Protein AF-A0A7Y3N6U2-F1 (afdb_monomer_lite)

pLDDT: mean 75.2, std 13.03, range [41.75, 89.38]

Secondary structure (DSSP, 8-state):
--S------S--HHHHHHHHHHHHHHHHHHTTS--HHHHHHHHHHHHHHHHHHHHHHHHHHHHH--

Radius of gyration: 14.44 Å; chains: 1; bounding box: 29×15×46 Å

Structure (mmCIF, N/CA/C/O backbone):
data_AF-A0A7Y3N6U2-F1
#
_entry.id   AF-A0A7Y3N6U2-F1
#
loop_
_atom_site.group_PDB
_atom_site.id
_atom_site.type_symbol
_atom_site.label_atom_id
_atom_site.label_alt_id
_atom_site.label_comp_id
_atom_site.label_asym_id
_atom_site.label_entity_id
_atom_site.label_seq_id
_atom_site.pdbx_PDB_ins_code
_atom_site.Cartn_x
_atom_site.Cartn_y
_atom_site.Cartn_z
_atom_site.occupancy
_atom_site.B_iso_or_equiv
_atom_site.auth_seq_id
_atom_site.auth_comp_id
_atom_site.auth_asym_id
_atom_site.auth_atom_id
_atom_site.pdbx_PDB_model_num
ATOM 1 N N . MET A 1 1 ? 4.741 -7.958 22.033 1.00 41.75 1 MET A N 1
ATOM 2 C CA . MET A 1 1 ? 4.467 -8.699 20.785 1.00 41.75 1 MET A CA 1
ATOM 3 C C . MET A 1 1 ? 3.851 -7.697 19.822 1.00 41.75 1 MET A C 1
ATOM 5 O O . MET A 1 1 ? 2.729 -7.282 20.067 1.00 41.75 1 MET A O 1
ATOM 9 N N . LEU A 1 2 ? 4.602 -7.196 18.835 1.00 48.06 2 LEU A N 1
ATOM 10 C CA . LEU A 1 2 ? 4.026 -6.357 17.772 1.00 48.06 2 LEU A CA 1
ATOM 11 C C . LEU A 1 2 ? 3.192 -7.294 16.889 1.00 48.06 2 LEU A C 1
ATOM 13 O O . LEU A 1 2 ? 3.765 -8.254 16.379 1.00 48.06 2 LEU A O 1
ATOM 17 N N . PRO A 1 3 ? 1.868 -7.112 16.768 1.00 57.66 3 PRO A N 1
ATOM 18 C CA . PRO A 1 3 ? 1.013 -8.206 16.327 1.00 57.66 3 PRO A CA 1
ATOM 19 C C . PRO A 1 3 ? 1.143 -8.533 14.833 1.00 57.66 3 PRO A C 1
ATOM 21 O O . PRO A 1 3 ? 0.705 -9.603 14.438 1.00 57.66 3 PRO A O 1
ATOM 24 N N . HIS A 1 4 ? 1.746 -7.683 13.996 1.00 53.19 4 HIS A N 1
ATOM 25 C CA . HIS A 1 4 ? 1.828 -7.940 12.554 1.00 53.19 4 HIS A CA 1
ATOM 26 C C . HIS A 1 4 ? 3.136 -7.376 11.982 1.00 53.19 4 HIS A C 1
ATOM 28 O O . HIS A 1 4 ? 3.332 -6.164 11.927 1.00 53.19 4 HIS A O 1
ATOM 34 N N . THR A 1 5 ? 4.051 -8.254 11.566 1.00 50.88 5 THR A N 1
ATOM 35 C CA . THR A 1 5 ? 5.258 -7.885 10.813 1.00 50.88 5 THR A CA 1
ATOM 36 C C . THR A 1 5 ? 4.993 -8.140 9.333 1.00 50.88 5 THR A C 1
ATOM 38 O O . THR A 1 5 ? 4.763 -9.280 8.940 1.00 50.88 5 THR A O 1
ATOM 41 N N . VAL A 1 6 ? 5.015 -7.087 8.512 1.00 53.53 6 VAL A N 1
ATOM 42 C CA . VAL A 1 6 ? 4.888 -7.201 7.052 1.00 53.53 6 VAL A CA 1
ATOM 43 C C . VAL A 1 6 ? 6.287 -7.202 6.447 1.00 53.53 6 VAL A C 1
ATOM 45 O O . VAL A 1 6 ? 7.024 -6.225 6.567 1.00 53.53 6 VAL A O 1
ATOM 48 N N . THR A 1 7 ? 6.667 -8.306 5.809 1.00 52.25 7 THR A N 1
ATOM 49 C CA . THR A 1 7 ? 7.928 -8.417 5.069 1.00 52.25 7 THR A CA 1
ATOM 50 C C . THR A 1 7 ? 7.645 -8.231 3.581 1.00 52.25 7 THR A C 1
ATOM 52 O O .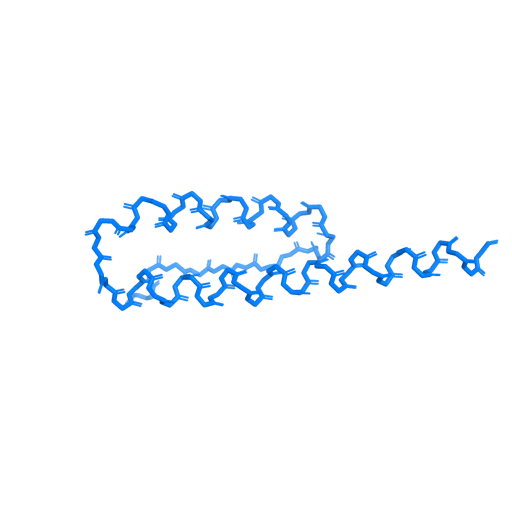 THR A 1 7 ? 6.963 -9.047 2.965 1.00 52.25 7 THR A O 1
ATOM 55 N N . LEU 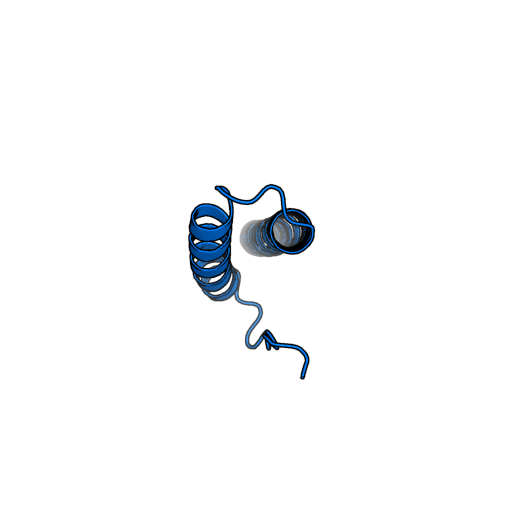A 1 8 ? 8.163 -7.147 3.002 1.00 50.84 8 LEU A N 1
ATOM 56 C CA . LEU A 1 8 ? 8.070 -6.875 1.567 1.00 50.84 8 LEU A CA 1
ATOM 57 C C . LEU A 1 8 ? 9.199 -7.631 0.849 1.00 50.84 8 LEU A C 1
ATOM 59 O O . LEU A 1 8 ? 10.374 -7.352 1.078 1.00 50.84 8 LEU A O 1
ATOM 63 N N . THR A 1 9 ? 8.860 -8.603 0.002 1.00 51.09 9 THR A N 1
ATOM 64 C CA . THR A 1 9 ? 9.820 -9.339 -0.845 1.00 51.09 9 THR A CA 1
ATOM 65 C C . THR A 1 9 ? 9.362 -9.261 -2.298 1.00 51.09 9 THR A C 1
ATOM 67 O O . THR A 1 9 ? 8.165 -9.341 -2.547 1.00 51.09 9 THR A O 1
ATOM 70 N N . ASN A 1 10 ? 10.302 -9.080 -3.239 1.00 51.03 10 ASN A N 1
ATOM 71 C CA . ASN A 1 10 ? 10.041 -8.759 -4.652 1.00 51.03 10 ASN A CA 1
ATOM 72 C C . ASN A 1 10 ? 9.105 -7.550 -4.835 1.00 51.03 10 ASN A C 1
ATOM 74 O O . ASN A 1 10 ? 7.889 -7.692 -4.909 1.00 51.03 10 ASN A O 1
ATOM 78 N N . LEU A 1 11 ? 9.694 -6.356 -4.973 1.00 64.06 11 LEU A N 1
ATOM 79 C CA . LEU A 1 11 ? 9.002 -5.090 -5.263 1.00 64.06 11 LEU A CA 1
ATOM 80 C C . LEU A 1 11 ? 8.449 -5.032 -6.706 1.00 64.06 11 LEU A C 1
ATOM 82 O O . LEU A 1 11 ? 8.589 -4.029 -7.398 1.00 64.06 11 LEU A O 1
ATOM 86 N N . ASP A 1 12 ? 7.851 -6.120 -7.185 1.00 70.94 12 ASP A N 1
ATOM 87 C CA . ASP A 1 12 ? 7.004 -6.097 -8.370 1.00 70.94 12 ASP A CA 1
ATOM 88 C C . ASP A 1 12 ? 5.694 -5.396 -7.987 1.00 70.94 12 ASP A C 1
ATOM 90 O O . ASP A 1 12 ? 5.033 -5.766 -7.009 1.00 70.94 12 ASP A O 1
ATOM 94 N N . ALA A 1 13 ? 5.306 -4.384 -8.764 1.00 71.31 13 ALA A N 1
ATOM 95 C CA . ALA A 1 13 ? 4.069 -3.638 -8.565 1.00 71.31 13 ALA A CA 1
ATOM 96 C C . ALA A 1 13 ? 2.842 -4.562 -8.465 1.00 71.31 13 ALA A C 1
ATOM 98 O O . ALA A 1 13 ? 1.893 -4.253 -7.746 1.00 71.31 13 ALA A O 1
ATOM 99 N N . LYS A 1 14 ? 2.860 -5.721 -9.139 1.00 79.88 14 LYS A N 1
ATOM 100 C CA . LYS A 1 14 ? 1.783 -6.714 -9.046 1.00 79.88 14 LYS A CA 1
ATOM 101 C C . LYS A 1 14 ? 1.709 -7.383 -7.670 1.00 79.88 14 LYS A C 1
ATOM 103 O O . LYS A 1 14 ? 0.611 -7.551 -7.143 1.00 79.88 14 LYS A 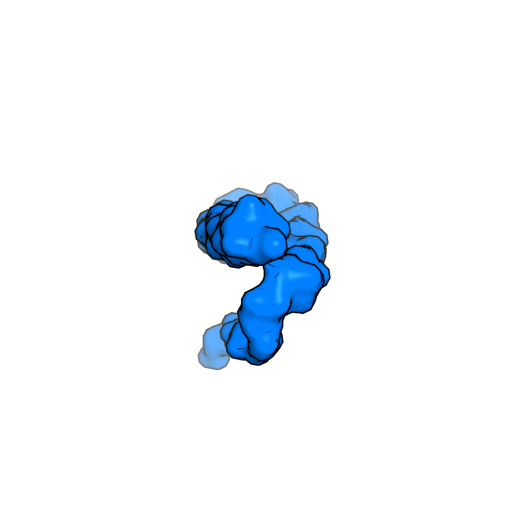O 1
ATOM 108 N N . ALA A 1 15 ? 2.849 -7.757 -7.092 1.00 78.94 15 ALA A N 1
ATOM 109 C CA . ALA A 1 15 ? 2.902 -8.369 -5.764 1.00 78.94 15 ALA A CA 1
ATOM 110 C C . ALA A 1 15 ? 2.494 -7.362 -4.677 1.00 78.94 15 ALA A C 1
ATOM 112 O O . ALA A 1 15 ? 1.705 -7.692 -3.790 1.00 78.94 15 ALA A O 1
ATOM 113 N N . ILE A 1 16 ? 2.947 -6.111 -4.805 1.00 81.12 16 ILE A N 1
ATOM 114 C CA . ILE A 1 16 ? 2.566 -5.016 -3.904 1.00 81.12 16 ILE A CA 1
ATOM 115 C C . ILE A 1 16 ? 1.058 -4.741 -3.980 1.00 81.12 16 ILE A C 1
ATOM 117 O O . ILE A 1 16 ? 0.422 -4.590 -2.938 1.00 81.12 16 ILE A O 1
ATOM 121 N N . HIS A 1 17 ? 0.463 -4.747 -5.178 1.00 83.00 17 HIS A N 1
ATOM 122 C CA . HIS A 1 17 ? -0.984 -4.580 -5.350 1.00 83.00 17 HIS A CA 1
ATOM 123 C C . HIS A 1 17 ? -1.794 -5.643 -4.594 1.00 83.00 17 HIS A C 1
ATOM 125 O O . HIS A 1 17 ? -2.730 -5.321 -3.868 1.00 83.00 17 HIS A O 1
ATOM 131 N N . GLN A 1 18 ? -1.400 -6.914 -4.703 1.00 83.88 18 GLN A N 1
ATOM 132 C CA . GLN A 1 18 ? -2.088 -8.011 -4.013 1.00 83.88 18 GLN A CA 1
ATOM 133 C C . GLN A 1 18 ? -1.987 -7.891 -2.486 1.00 83.88 18 GLN A C 1
ATOM 135 O O . GLN A 1 18 ? -2.939 -8.199 -1.768 1.00 83.88 18 GLN A O 1
ATOM 140 N N . GLN A 1 19 ? -0.846 -7.426 -1.970 1.00 82.06 19 GLN A N 1
ATOM 141 C CA . GLN A 1 19 ? -0.676 -7.166 -0.537 1.00 82.06 19 GLN A CA 1
ATOM 142 C C . GLN A 1 19 ? -1.503 -5.955 -0.072 1.00 82.06 19 GLN A C 1
ATOM 144 O O . GLN A 1 19 ? -2.052 -5.973 1.031 1.00 82.06 19 GLN A O 1
ATOM 149 N N . LEU A 1 20 ? -1.644 -4.932 -0.918 1.00 85.69 20 LEU A N 1
ATOM 150 C CA . LEU A 1 20 ? -2.507 -3.772 -0.683 1.00 85.69 20 LEU A CA 1
ATOM 151 C C . LEU A 1 20 ? -3.988 -4.154 -0.597 1.00 85.69 20 LEU A C 1
ATOM 153 O O . LEU A 1 20 ? -4.668 -3.709 0.324 1.00 85.69 20 LEU A O 1
ATOM 157 N N . GLU A 1 21 ? -4.475 -5.032 -1.477 1.00 87.12 21 GLU A N 1
ATOM 158 C CA . GLU A 1 21 ? -5.854 -5.541 -1.414 1.00 87.12 21 GLU A CA 1
ATOM 159 C C . GLU A 1 21 ? -6.142 -6.251 -0.081 1.00 87.12 21 GLU A C 1
ATOM 161 O O . GLU A 1 21 ? -7.202 -6.058 0.518 1.00 87.12 21 GLU A O 1
ATOM 166 N N . GLN A 1 22 ? -5.186 -7.036 0.427 1.00 83.69 22 GLN A N 1
ATOM 167 C CA . GLN A 1 22 ? -5.317 -7.712 1.724 1.00 83.69 22 GLN A CA 1
ATOM 168 C C . GLN A 1 22 ? -5.345 -6.716 2.891 1.00 83.69 22 GLN A C 1
ATOM 170 O O . GLN A 1 22 ? -6.168 -6.851 3.800 1.00 83.69 22 GLN A O 1
ATOM 175 N N . LEU A 1 23 ? -4.481 -5.697 2.858 1.00 83.56 23 LEU A N 1
ATOM 176 C CA . LEU A 1 23 ? -4.456 -4.627 3.860 1.00 83.56 23 LEU A CA 1
ATOM 177 C C . LEU A 1 23 ? -5.750 -3.798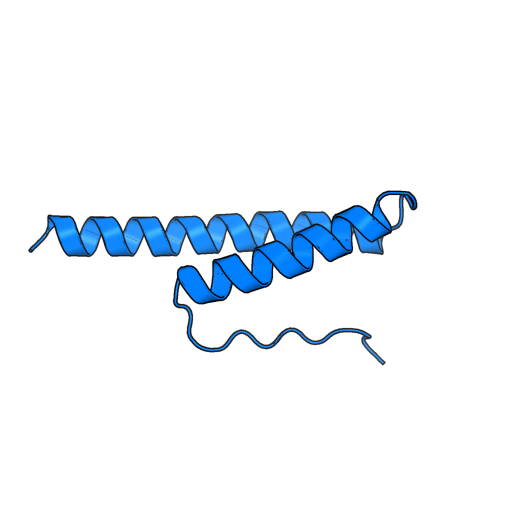 3.837 1.00 83.56 23 LEU A C 1
ATOM 179 O O . LEU A 1 23 ? -6.262 -3.458 4.903 1.00 83.56 23 LEU A O 1
ATOM 183 N N . GLN A 1 24 ? -6.312 -3.528 2.654 1.00 84.88 24 GLN A N 1
ATOM 184 C CA . GLN A 1 24 ? -7.565 -2.785 2.498 1.00 84.88 24 GLN A CA 1
ATOM 185 C C . GLN A 1 24 ? -8.738 -3.567 3.093 1.00 84.88 24 GLN A C 1
ATOM 187 O O . GLN A 1 24 ? -9.497 -3.030 3.893 1.00 84.88 24 GLN A O 1
ATOM 192 N N . GLN A 1 25 ? -8.830 -4.868 2.808 1.00 86.50 25 GLN A N 1
ATOM 193 C CA . GLN A 1 25 ? -9.848 -5.730 3.418 1.00 86.50 25 GLN A CA 1
ATOM 194 C C . GLN A 1 25 ? -9.725 -5.790 4.945 1.00 86.50 25 GLN A C 1
ATOM 196 O O . GLN A 1 25 ? -10.731 -5.908 5.644 1.00 86.50 25 GLN A O 1
ATOM 201 N N . MET A 1 26 ? -8.502 -5.733 5.478 1.00 81.88 26 MET A N 1
ATOM 202 C CA . MET A 1 26 ? -8.270 -5.707 6.921 1.00 81.88 26 MET A CA 1
ATOM 203 C C . MET A 1 26 ? -8.707 -4.372 7.538 1.00 81.88 26 MET A C 1
ATOM 205 O O . MET A 1 26 ? -9.352 -4.372 8.583 1.00 81.88 26 MET A O 1
ATOM 209 N N . HIS A 1 27 ? -8.430 -3.254 6.864 1.00 79.62 27 HIS A N 1
ATOM 210 C CA . HIS A 1 27 ? -8.916 -1.928 7.249 1.00 79.62 27 HIS A CA 1
ATOM 211 C C . HIS A 1 27 ? -10.444 -1.851 7.238 1.00 79.62 27 HIS A C 1
ATOM 213 O O . HIS A 1 27 ? -11.040 -1.403 8.213 1.00 79.62 27 HIS A O 1
ATOM 219 N N . ASP A 1 28 ? -11.092 -2.358 6.192 1.00 82.31 28 ASP A N 1
ATOM 220 C CA . ASP A 1 28 ? -12.550 -2.297 6.054 1.00 82.31 28 ASP A CA 1
ATOM 221 C C . ASP A 1 28 ? -13.273 -3.123 7.132 1.00 82.31 28 ASP A C 1
ATOM 223 O O . ASP A 1 28 ? -14.390 -2.796 7.531 1.00 82.31 28 ASP A O 1
ATOM 227 N N . ARG A 1 29 ? -12.616 -4.160 7.668 1.00 80.81 29 ARG A N 1
ATOM 228 C CA . ARG A 1 29 ? -13.098 -4.924 8.832 1.00 80.81 29 ARG A CA 1
ATOM 229 C C . ARG A 1 29 ? -12.902 -4.192 10.162 1.00 80.81 29 ARG A C 1
ATOM 231 O O . ARG A 1 29 ? -13.645 -4.466 11.098 1.00 80.81 29 ARG A O 1
ATOM 238 N N . LEU A 1 30 ? -11.914 -3.302 10.247 1.00 71.38 30 LEU A N 1
ATOM 239 C CA . LEU A 1 30 ? -11.595 -2.500 11.436 1.00 71.38 30 LEU A CA 1
ATOM 240 C C . LEU A 1 30 ? -12.341 -1.155 11.470 1.00 71.38 30 LEU A C 1
ATOM 242 O O . LEU A 1 30 ? -12.475 -0.581 12.542 1.00 71.38 30 LEU A O 1
ATOM 246 N N . MET A 1 31 ? -12.879 -0.688 10.337 1.00 64.81 31 MET A N 1
ATOM 247 C CA . MET A 1 31 ? -13.644 0.564 10.194 1.00 64.81 31 MET A CA 1
ATOM 248 C C . MET A 1 31 ? -14.833 0.786 11.155 1.00 64.81 31 MET A C 1
ATOM 250 O O . MET A 1 31 ? -15.167 1.952 11.360 1.00 64.81 31 MET A O 1
ATOM 254 N N . PRO A 1 32 ? -15.501 -0.227 11.752 1.00 61.97 32 PRO A N 1
ATOM 255 C CA . PRO A 1 32 ? -16.508 0.037 12.785 1.00 61.97 32 PRO A CA 1
ATOM 256 C C . PRO A 1 32 ? -15.924 0.667 14.058 1.00 61.97 32 PRO A C 1
ATOM 258 O O . PRO A 1 32 ? -16.668 1.277 14.822 1.00 61.97 32 PRO A O 1
ATOM 261 N N . ASP A 1 33 ? -14.617 0.510 14.279 1.00 61.72 33 ASP A N 1
ATOM 262 C CA . ASP A 1 33 ? -13.880 1.056 15.410 1.00 61.72 33 ASP A CA 1
ATOM 263 C C . ASP A 1 33 ? -13.040 2.244 14.930 1.00 61.72 33 ASP A C 1
ATOM 265 O O . ASP A 1 33 ? -12.111 2.084 14.134 1.00 61.72 33 ASP A O 1
ATOM 269 N N . ASP A 1 34 ? -13.318 3.439 15.460 1.00 65.94 34 ASP A N 1
ATOM 270 C CA . ASP A 1 34 ? -12.542 4.673 15.236 1.00 65.94 34 ASP A CA 1
ATOM 271 C C . ASP A 1 34 ? -11.189 4.627 15.990 1.00 65.94 34 ASP A C 1
ATOM 273 O O . ASP A 1 34 ? -10.770 5.543 16.698 1.00 65.94 34 ASP A O 1
ATOM 277 N N . SER A 1 35 ? -10.535 3.470 15.901 1.00 77.62 35 SER A N 1
ATOM 278 C CA . SER A 1 35 ? -9.340 3.079 16.629 1.00 77.62 35 SER A CA 1
ATOM 279 C C . SER A 1 35 ? -8.084 3.689 16.014 1.00 77.62 35 SER A C 1
ATOM 281 O O . SER A 1 35 ? -7.985 3.930 14.805 1.00 77.62 35 SER A O 1
ATOM 283 N N . ILE A 1 36 ? -7.072 3.892 16.857 1.00 81.69 36 ILE A N 1
ATOM 284 C CA . ILE A 1 36 ? -5.740 4.339 16.426 1.00 81.69 36 ILE A CA 1
ATOM 285 C C . ILE A 1 36 ? -5.147 3.329 15.433 1.00 81.69 36 ILE A C 1
ATOM 287 O O . ILE A 1 36 ? -4.465 3.711 14.480 1.00 81.69 36 ILE A O 1
ATOM 291 N N . GLU A 1 37 ? -5.446 2.045 15.612 1.00 79.00 37 GLU A N 1
ATOM 292 C CA . GLU A 1 37 ? -5.065 0.950 14.730 1.00 79.00 37 GLU A CA 1
ATOM 293 C C . GLU A 1 37 ? -5.666 1.108 13.326 1.00 79.00 37 GLU A C 1
ATOM 295 O O . GLU A 1 37 ? -4.926 1.014 12.344 1.00 79.00 37 GLU A O 1
ATOM 300 N N . ALA A 1 38 ? -6.963 1.418 13.211 1.00 79.19 38 ALA A N 1
ATOM 301 C CA . ALA A 1 38 ? -7.611 1.666 11.921 1.00 79.19 38 ALA A CA 1
ATOM 302 C C . ALA A 1 38 ? -7.022 2.902 11.216 1.00 79.19 38 ALA A C 1
ATOM 304 O O . ALA A 1 38 ? -6.708 2.852 10.024 1.00 79.19 38 ALA A O 1
ATOM 305 N N . GLN A 1 39 ? -6.782 3.990 11.955 1.00 82.44 39 GLN A N 1
ATOM 306 C CA . GLN A 1 39 ? -6.174 5.212 11.408 1.00 82.44 39 GLN A CA 1
ATOM 307 C C . GLN A 1 39 ? -4.720 4.998 10.957 1.00 82.44 39 GLN A C 1
ATOM 309 O O . GLN A 1 39 ? -4.301 5.497 9.904 1.00 82.44 39 GLN A O 1
ATOM 314 N N . THR A 1 40 ? -3.953 4.226 11.730 1.00 85.50 40 THR A N 1
ATOM 315 C CA . THR A 1 40 ? -2.577 3.848 11.384 1.00 85.50 40 THR A CA 1
ATOM 316 C C . THR A 1 40 ? -2.571 3.001 10.118 1.00 85.50 40 THR A C 1
ATOM 318 O O . THR A 1 40 ? -1.827 3.301 9.185 1.00 85.50 40 THR A O 1
ATOM 321 N N . LEU A 1 41 ? -3.459 2.007 10.036 1.00 84.56 41 LEU A N 1
ATOM 322 C CA . LEU A 1 41 ? -3.580 1.133 8.874 1.00 84.56 41 LEU A CA 1
ATOM 323 C C . LEU A 1 41 ? -3.996 1.900 7.609 1.00 84.56 41 LEU A C 1
ATOM 325 O O . LEU A 1 41 ? -3.408 1.685 6.551 1.00 84.56 41 LEU A O 1
ATOM 329 N N . ASN A 1 42 ? -4.929 2.851 7.717 1.00 85.81 42 ASN A N 1
ATOM 330 C CA . ASN A 1 42 ? -5.301 3.750 6.618 1.00 85.81 42 ASN A CA 1
ATOM 331 C C . ASN A 1 42 ? -4.100 4.578 6.125 1.00 85.81 42 ASN A C 1
ATOM 333 O O . ASN A 1 42 ? -3.860 4.720 4.925 1.00 85.81 42 ASN A O 1
ATOM 337 N N . SER A 1 43 ? -3.298 5.106 7.053 1.00 86.56 43 SER A N 1
ATOM 338 C CA . SER A 1 43 ? -2.097 5.875 6.708 1.00 86.56 43 SER A CA 1
ATOM 339 C C . SER A 1 43 ? -1.050 5.002 6.006 1.00 86.56 43 SER A C 1
ATOM 341 O O . SER A 1 43 ? -0.472 5.421 5.002 1.00 86.56 43 SER A O 1
ATOM 343 N N . THR A 1 44 ? -0.853 3.766 6.474 1.00 86.81 44 THR A N 1
ATOM 344 C CA . THR A 1 44 ? 0.015 2.779 5.818 1.00 86.81 44 THR A CA 1
ATOM 345 C C . THR A 1 44 ? -0.476 2.436 4.411 1.00 86.81 44 THR A C 1
ATOM 347 O O . THR A 1 44 ? 0.329 2.435 3.480 1.00 86.81 44 THR A O 1
ATOM 350 N N . LEU A 1 45 ? -1.782 2.216 4.227 1.00 87.06 45 LEU A N 1
ATOM 351 C CA . LEU A 1 45 ? -2.391 1.946 2.919 1.00 87.06 45 LEU A CA 1
ATOM 352 C C . LEU A 1 45 ? -2.124 3.072 1.916 1.00 87.06 45 LEU A C 1
ATOM 354 O O . LEU A 1 45 ? -1.693 2.807 0.793 1.00 87.06 45 LEU A O 1
ATOM 358 N N . LYS A 1 46 ? -2.287 4.334 2.330 1.00 88.44 46 LYS A N 1
ATOM 359 C CA . LYS A 1 46 ? -2.000 5.499 1.475 1.00 88.44 46 LYS A CA 1
ATOM 360 C C . LYS A 1 46 ? -0.545 5.539 1.006 1.00 88.44 46 LYS A C 1
ATOM 362 O O . LYS A 1 46 ? -0.293 5.783 -0.172 1.00 88.44 46 LYS A O 1
ATOM 367 N N . ILE A 1 47 ? 0.406 5.291 1.909 1.00 89.38 47 ILE A N 1
ATOM 368 C CA . ILE A 1 47 ? 1.839 5.280 1.573 1.00 89.38 47 ILE A CA 1
ATOM 369 C C . ILE A 1 47 ? 2.147 4.140 0.597 1.00 89.38 47 ILE A C 1
ATOM 371 O O . ILE A 1 47 ? 2.845 4.342 -0.396 1.00 89.38 47 ILE A O 1
ATOM 375 N N . MET A 1 48 ? 1.598 2.955 0.852 1.00 86.12 48 MET A N 1
ATOM 376 C CA . MET A 1 48 ? 1.828 1.777 0.020 1.00 86.12 48 MET A CA 1
ATOM 377 C C . MET A 1 48 ? 1.249 1.939 -1.394 1.00 86.12 48 MET A C 1
ATOM 379 O O . MET A 1 48 ? 1.930 1.592 -2.358 1.00 86.12 48 MET A O 1
ATOM 383 N N . HIS A 1 49 ? 0.064 2.539 -1.548 1.00 86.88 49 HIS A N 1
ATOM 384 C CA . HIS A 1 49 ? -0.489 2.868 -2.869 1.00 86.88 49 HIS A CA 1
ATOM 385 C C . HIS A 1 49 ? 0.368 3.885 -3.632 1.00 86.88 49 HIS A C 1
ATOM 387 O O . HIS A 1 49 ? 0.559 3.751 -4.840 1.00 86.88 49 HIS A O 1
ATOM 393 N N . ALA A 1 50 ? 0.926 4.886 -2.946 1.00 86.75 50 ALA A N 1
ATOM 394 C CA . ALA A 1 50 ? 1.820 5.850 -3.587 1.00 86.75 50 ALA A CA 1
ATOM 395 C C . ALA A 1 50 ? 3.110 5.186 -4.104 1.00 86.75 50 ALA A C 1
ATOM 397 O O . ALA A 1 50 ? 3.575 5.505 -5.199 1.00 86.75 50 ALA A O 1
ATOM 398 N N . LEU A 1 51 ? 3.667 4.236 -3.345 1.00 85.31 51 LEU A N 1
ATOM 399 C CA . LEU A 1 51 ? 4.832 3.452 -3.767 1.00 85.31 51 LEU A CA 1
ATOM 400 C C . LEU A 1 51 ? 4.512 2.549 -4.964 1.00 85.31 51 LEU A C 1
ATOM 402 O O . LEU A 1 51 ? 5.286 2.500 -5.918 1.00 85.31 51 LEU A O 1
ATOM 406 N N . GLU A 1 52 ? 3.368 1.868 -4.933 1.00 87.25 52 GLU A N 1
ATOM 407 C CA . GLU A 1 52 ? 2.880 1.035 -6.034 1.00 87.25 52 GLU A CA 1
ATOM 408 C C . GLU A 1 52 ? 2.752 1.838 -7.337 1.00 87.25 52 GLU A C 1
ATOM 410 O O . GLU A 1 52 ? 3.254 1.417 -8.383 1.00 87.25 52 GLU A O 1
ATOM 415 N N . GLU A 1 53 ? 2.117 3.010 -7.280 1.00 87.75 53 GLU A N 1
ATOM 416 C CA . GLU A 1 53 ? 1.951 3.855 -8.461 1.00 87.75 53 GLU A CA 1
ATOM 417 C C . GLU A 1 53 ? 3.291 4.402 -8.961 1.00 87.75 53 GLU A C 1
ATOM 419 O O . GLU A 1 53 ? 3.521 4.436 -10.170 1.00 87.75 53 GLU A O 1
ATOM 424 N N . GLY A 1 54 ? 4.211 4.751 -8.055 1.00 87.19 54 GLY A N 1
ATOM 425 C CA . GLY A 1 54 ? 5.577 5.136 -8.413 1.00 87.19 54 GLY A CA 1
ATOM 426 C C . GLY A 1 54 ? 6.311 4.037 -9.184 1.00 87.19 54 GLY A C 1
ATOM 427 O O . GLY A 1 54 ? 6.906 4.306 -10.226 1.00 87.19 54 GLY A O 1
ATOM 428 N N . LEU A 1 55 ? 6.206 2.783 -8.735 1.00 84.75 55 LEU A N 1
ATOM 429 C CA . LEU A 1 55 ? 6.808 1.635 -9.423 1.00 84.75 55 LEU A CA 1
ATOM 430 C C . LEU A 1 55 ? 6.183 1.398 -10.802 1.00 84.75 55 LEU A C 1
ATOM 432 O O . LEU A 1 55 ? 6.905 1.172 -11.776 1.00 84.75 55 LEU A O 1
ATOM 436 N N . ARG A 1 56 ? 4.853 1.505 -10.919 1.00 84.75 56 ARG A N 1
ATOM 437 C CA . ARG A 1 56 ? 4.172 1.417 -12.221 1.00 84.75 56 ARG A CA 1
ATOM 438 C C . ARG A 1 56 ? 4.587 2.544 -13.159 1.00 84.75 56 ARG A C 1
ATOM 440 O O . ARG A 1 56 ? 4.765 2.300 -14.351 1.00 84.75 56 ARG A O 1
ATOM 447 N N . ALA A 1 57 ? 4.728 3.764 -12.649 1.00 85.06 57 ALA A N 1
ATOM 448 C CA . ALA A 1 57 ? 5.155 4.913 -13.436 1.00 85.06 57 ALA A CA 1
ATOM 449 C C . ALA A 1 57 ? 6.567 4.718 -13.996 1.00 85.06 57 ALA A C 1
ATOM 451 O O . ALA A 1 57 ? 6.752 4.895 -15.201 1.00 85.06 57 ALA A O 1
ATOM 452 N N . SER A 1 58 ? 7.513 4.269 -13.168 1.00 79.25 58 SER A N 1
ATOM 453 C CA . SER A 1 58 ? 8.877 3.955 -13.605 1.00 79.25 58 SER A CA 1
ATOM 454 C C . SER A 1 58 ? 8.898 2.862 -14.676 1.00 79.25 58 SER A C 1
ATOM 456 O O . SER A 1 58 ? 9.506 3.053 -15.725 1.00 79.25 58 SER A O 1
ATOM 458 N N . ALA A 1 59 ? 8.149 1.769 -14.486 1.00 78.25 59 ALA A N 1
ATOM 459 C CA . ALA A 1 59 ? 8.067 0.691 -15.476 1.00 78.25 59 ALA A CA 1
ATOM 460 C C . ALA A 1 59 ? 7.485 1.163 -16.825 1.00 78.25 59 ALA A C 1
ATOM 462 O O . ALA A 1 59 ? 7.962 0.770 -17.890 1.00 78.25 59 ALA A O 1
ATOM 463 N N . ARG A 1 60 ? 6.473 2.046 -16.802 1.00 82.81 60 ARG A N 1
ATOM 464 C CA . ARG A 1 60 ? 5.927 2.663 -18.025 1.00 82.81 60 ARG A CA 1
ATOM 465 C C . ARG A 1 60 ? 6.964 3.540 -18.729 1.00 82.81 60 ARG A C 1
ATOM 467 O O . ARG A 1 60 ? 7.027 3.511 -19.954 1.00 82.81 60 ARG A O 1
ATOM 474 N N . GLN A 1 61 ? 7.756 4.312 -17.982 1.00 78.75 61 GLN A N 1
ATOM 475 C CA . GLN A 1 61 ? 8.810 5.163 -18.547 1.00 78.75 61 GLN A CA 1
ATOM 476 C C . GLN A 1 61 ? 9.939 4.344 -19.177 1.00 78.75 61 GLN A C 1
ATOM 478 O O . GLN A 1 61 ? 10.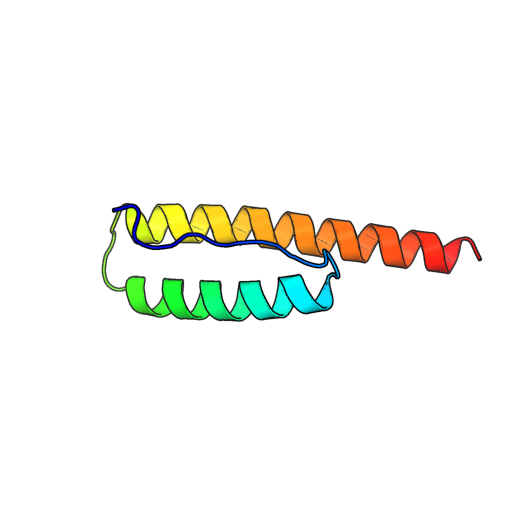362 4.660 -20.287 1.00 78.75 61 GLN A O 1
ATOM 483 N N . GLU A 1 62 ? 10.376 3.266 -18.525 1.00 73.88 62 GLU A N 1
ATOM 484 C CA . GLU A 1 62 ? 11.381 2.350 -19.077 1.00 73.88 62 GLU A CA 1
ATOM 485 C C . GLU A 1 62 ? 10.907 1.698 -20.384 1.00 73.88 62 GLU A C 1
ATOM 487 O O . GLU A 1 62 ? 11.667 1.631 -21.346 1.00 73.88 62 GLU A O 1
ATOM 492 N N . HIS A 1 63 ? 9.633 1.299 -20.465 1.00 70.06 63 HIS A N 1
ATOM 493 C CA . HIS A 1 63 ? 9.037 0.757 -21.692 1.00 70.06 63 HIS A CA 1
ATOM 494 C C . HIS A 1 63 ? 8.839 1.789 -22.816 1.00 70.06 63 HIS A C 1
ATOM 496 O O . HIS A 1 63 ? 8.740 1.397 -23.972 1.00 70.06 63 HIS A O 1
ATOM 502 N N . LEU A 1 64 ? 8.740 3.086 -22.505 1.00 66.75 64 LEU A N 1
ATOM 503 C CA . LEU A 1 64 ? 8.603 4.159 -23.503 1.00 66.75 64 LEU A CA 1
ATOM 504 C C . LEU A 1 64 ? 9.952 4.605 -24.089 1.00 66.75 64 LEU A C 1
ATOM 506 O O . LEU A 1 64 ? 9.978 5.258 -25.129 1.00 66.75 64 LEU A O 1
ATOM 510 N N . HIS A 1 65 ? 11.055 4.303 -23.402 1.00 59.56 65 HIS A N 1
ATOM 511 C CA . HIS A 1 65 ? 12.417 4.659 -23.807 1.00 59.56 65 HIS A CA 1
ATOM 512 C C . HIS A 1 65 ? 13.119 3.555 -24.621 1.00 59.56 65 HIS A C 1
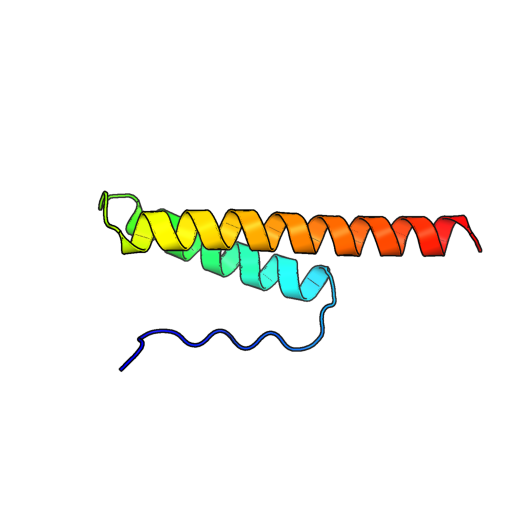ATOM 514 O O . HIS A 1 65 ? 14.291 3.720 -24.970 1.00 59.56 65 HIS A O 1
ATOM 520 N N . HIS A 1 66 ? 12.424 2.454 -24.918 1.00 50.78 66 HIS A N 1
ATOM 521 C CA . HIS A 1 66 ? 12.926 1.297 -25.660 1.00 50.78 66 HIS A CA 1
ATOM 522 C C . HIS A 1 66 ? 12.132 1.108 -26.955 1.00 50.78 66 HIS A C 1
ATOM 524 O O . HIS A 1 66 ? 12.770 0.804 -27.987 1.00 50.78 66 HIS A O 1
#

Foldseek 3Di:
DPPDDDDDDPPDLVVLVVVLVVLVVVLVVCVVDPDPVSVVSVVVSVVSVVSSVVNVVVVVVVVVVD

Sequence (66 aa):
MLPHTVTLTNLDAKAIHQQLEQLQQMHDRLMPDDSIEAQTLNSTLKIMHALEEGLRASARQEHLHH